Protein AF-A0A6M5Z3V4-F1 (afdb_monomer_lite)

pLDDT: mean 89.54, std 14.59, range [38.34, 98.62]

Radius of gyration: 17.7 Å; chains: 1; bounding box: 45×34×53 Å

Organism: NCBI:txid2774151

Structure (mmCIF, N/CA/C/O backbone):
data_AF-A0A6M5Z3V4-F1
#
_entry.id   AF-A0A6M5Z3V4-F1
#
loop_
_atom_site.group_PDB
_atom_site.id
_atom_site.type_symbol
_atom_site.label_atom_id
_atom_site.label_alt_id
_atom_site.label_comp_id
_atom_site.label_asym_id
_atom_site.label_entity_id
_atom_site.label_seq_id
_atom_site.pdbx_PDB_ins_code
_atom_site.Cartn_x
_atom_site.Cartn_y
_atom_site.Cartn_z
_atom_site.occupancy
_atom_site.B_iso_or_equiv
_atom_site.auth_seq_id
_atom_site.auth_comp_id
_atom_site.auth_asym_id
_atom_site.auth_atom_id
_atom_site.pdbx_PDB_model_num
ATOM 1 N N . MET A 1 1 ? 7.892 16.138 -12.654 1.00 49.56 1 MET A N 1
ATOM 2 C CA . MET A 1 1 ? 7.777 15.856 -11.211 1.00 49.56 1 MET A CA 1
ATOM 3 C C . MET A 1 1 ? 6.323 15.527 -10.968 1.00 49.56 1 MET A C 1
ATOM 5 O O . MET A 1 1 ? 5.505 16.336 -11.393 1.00 49.56 1 MET A O 1
ATOM 9 N N . PRO A 1 2 ? 6.003 14.339 -10.439 1.00 61.00 2 PRO A N 1
ATOM 10 C CA . PRO A 1 2 ? 4.629 14.022 -10.085 1.00 61.00 2 PRO A CA 1
ATOM 11 C C . PRO A 1 2 ? 4.149 14.964 -8.977 1.00 61.00 2 PRO A C 1
ATOM 13 O O . PRO A 1 2 ? 4.957 15.475 -8.195 1.00 61.00 2 PRO A O 1
ATOM 16 N N . ASN A 1 3 ? 2.840 15.181 -8.933 1.00 82.81 3 ASN A N 1
ATOM 17 C CA . ASN A 1 3 ? 2.199 15.691 -7.731 1.00 82.81 3 ASN A CA 1
ATOM 18 C C . ASN A 1 3 ? 2.102 14.529 -6.733 1.00 82.81 3 ASN A C 1
ATOM 20 O O . ASN A 1 3 ? 1.992 13.370 -7.149 1.00 82.81 3 ASN A O 1
ATOM 24 N N . TRP A 1 4 ? 2.164 14.823 -5.437 1.00 89.38 4 TRP A N 1
ATOM 25 C CA . TRP A 1 4 ? 2.208 13.798 -4.394 1.00 89.38 4 TRP A CA 1
ATOM 26 C C . TRP A 1 4 ? 0.905 13.776 -3.609 1.00 89.38 4 TRP A C 1
ATOM 28 O O . TRP A 1 4 ? 0.558 14.751 -2.940 1.00 89.38 4 TRP A O 1
ATOM 38 N N . CYS A 1 5 ? 0.214 12.641 -3.668 1.00 92.31 5 CYS A N 1
ATOM 39 C CA . CYS A 1 5 ? -0.942 12.365 -2.837 1.00 92.31 5 CYS A CA 1
ATOM 40 C C . CYS A 1 5 ? -0.456 11.867 -1.474 1.00 92.31 5 CYS A C 1
ATOM 42 O O . CYS A 1 5 ? 0.209 10.830 -1.366 1.00 92.31 5 CYS A O 1
ATOM 44 N N . ARG A 1 6 ? -0.773 12.622 -0.424 1.00 95.31 6 ARG A N 1
ATOM 45 C CA . ARG A 1 6 ? -0.489 12.241 0.960 1.00 95.31 6 ARG A CA 1
ATOM 46 C C . ARG A 1 6 ? -1.549 11.262 1.411 1.00 95.31 6 ARG A C 1
ATOM 48 O O . ARG A 1 6 ? -2.729 11.576 1.315 1.00 95.31 6 ARG A O 1
ATOM 55 N N . CYS A 1 7 ? -1.121 10.116 1.916 1.00 96.75 7 CYS A N 1
ATOM 56 C CA . 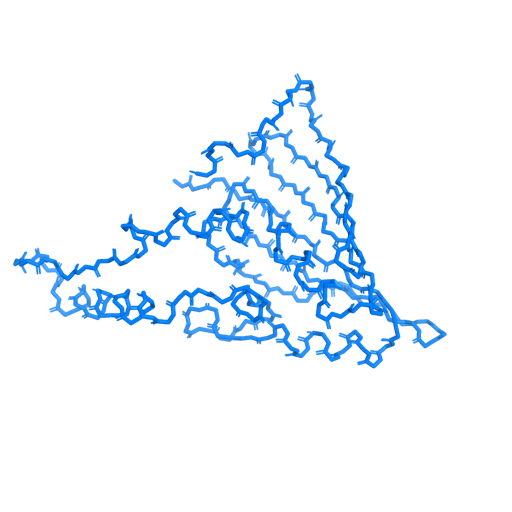CYS A 1 7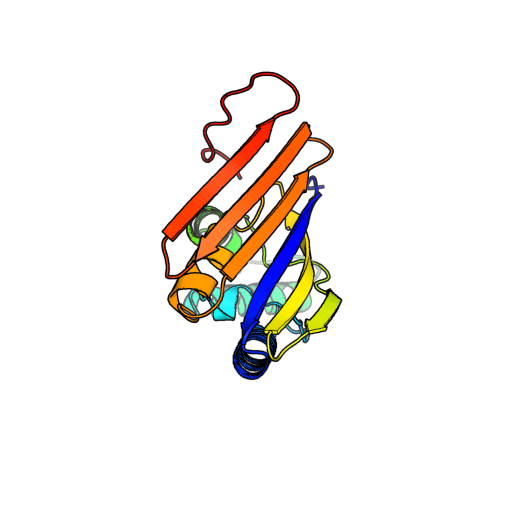 ? -2.000 9.039 2.338 1.00 96.75 7 CYS A CA 1
ATOM 57 C C . CYS A 1 7 ? -1.752 8.679 3.803 1.00 96.75 7 CYS A C 1
ATOM 59 O O . CYS A 1 7 ? -0.617 8.696 4.290 1.00 96.75 7 CYS A O 1
ATOM 61 N N . GLU A 1 8 ? -2.821 8.293 4.482 1.00 98.12 8 GLU A N 1
ATOM 62 C CA . GLU A 1 8 ? -2.795 7.679 5.799 1.00 98.12 8 GLU A CA 1
ATOM 63 C C . GLU A 1 8 ? -3.748 6.489 5.808 1.00 98.12 8 GLU A C 1
ATOM 65 O O . GLU A 1 8 ? -4.945 6.644 5.578 1.00 98.12 8 GLU A O 1
ATOM 70 N N . VAL A 1 9 ? -3.210 5.297 6.065 1.00 98.38 9 VAL A N 1
ATOM 71 C CA . VAL A 1 9 ? -4.017 4.099 6.306 1.00 98.38 9 VAL A CA 1
ATOM 72 C C . VAL A 1 9 ? -4.143 3.917 7.805 1.00 98.38 9 VAL A C 1
ATOM 74 O O . VAL A 1 9 ? -3.164 3.573 8.466 1.00 98.38 9 VAL A O 1
ATOM 77 N N . GLU A 1 10 ? -5.344 4.122 8.325 1.00 98.62 10 GLU A N 1
ATOM 78 C CA . GLU A 1 10 ? -5.731 3.727 9.669 1.00 98.62 10 GLU A CA 1
ATOM 79 C C . GLU A 1 10 ? -6.300 2.305 9.638 1.00 98.62 10 GLU A C 1
ATOM 81 O O . GLU A 1 10 ? -7.115 1.952 8.784 1.00 98.62 10 GLU A O 1
ATOM 86 N N . VAL A 1 11 ? -5.869 1.480 10.587 1.00 98.62 11 VAL A N 1
ATOM 87 C CA . VAL A 1 11 ? -6.371 0.125 10.803 1.00 98.62 11 VAL A CA 1
ATOM 88 C C . VAL A 1 11 ? -6.830 -0.020 12.248 1.00 98.62 11 VAL A C 1
ATOM 90 O O . VAL A 1 11 ? -6.115 0.352 13.181 1.00 98.62 11 VAL A O 1
ATOM 93 N N . SER A 1 12 ? -8.016 -0.592 12.449 1.00 98.50 12 SER A N 1
ATOM 94 C CA . SER A 1 12 ? -8.577 -0.812 13.781 1.00 98.50 12 SER A CA 1
ATOM 95 C C . SER A 1 12 ? -9.184 -2.203 13.953 1.00 98.50 12 SER A C 1
ATOM 97 O O . SER A 1 12 ? -9.692 -2.821 13.014 1.00 98.50 12 SER A O 1
ATOM 99 N N . GLY A 1 13 ? -9.104 -2.727 15.177 1.00 98.38 13 GLY A N 1
ATOM 100 C CA . GLY A 1 13 ? -9.658 -4.030 15.540 1.00 98.38 13 GLY A CA 1
ATOM 101 C C . GLY A 1 13 ? -8.975 -4.632 16.763 1.00 98.38 13 GLY A C 1
ATOM 102 O O . GLY A 1 13 ? -8.370 -3.925 17.569 1.00 98.38 13 GLY A O 1
ATOM 103 N N . ARG A 1 14 ? -9.054 -5.960 16.920 1.00 98.38 14 ARG A N 1
ATOM 104 C CA . ARG A 1 14 ? -8.370 -6.653 18.027 1.00 98.38 14 ARG A CA 1
ATOM 105 C C . ARG A 1 14 ? -6.867 -6.407 17.961 1.00 98.38 14 ARG A C 1
ATOM 107 O O . ARG A 1 14 ? -6.260 -6.581 16.903 1.00 98.38 14 ARG A O 1
ATOM 114 N N . ALA A 1 15 ? -6.265 -6.068 19.096 1.00 98.31 15 ALA A N 1
ATOM 115 C CA . ALA A 1 15 ? -4.881 -5.610 19.141 1.00 98.31 15 ALA A CA 1
ATOM 116 C C . ALA A 1 15 ? -3.875 -6.608 18.548 1.00 98.31 15 ALA A C 1
ATOM 118 O O . ALA A 1 15 ? -2.933 -6.217 17.861 1.00 98.31 15 ALA A O 1
ATOM 119 N N . GLU A 1 16 ? -4.077 -7.908 18.755 1.00 98.06 16 GLU A N 1
ATOM 120 C CA . GLU A 1 16 ? -3.211 -8.950 18.193 1.00 98.06 16 GLU A CA 1
ATOM 121 C C . GLU A 1 16 ? -3.270 -8.977 16.663 1.00 98.06 16 GLU A C 1
ATOM 123 O O . GLU A 1 16 ? -2.250 -9.169 16.007 1.00 98.06 16 GLU A O 1
ATOM 128 N N . ARG A 1 17 ? -4.453 -8.740 16.094 1.00 98.50 17 ARG A N 1
ATOM 129 C CA . ARG A 1 17 ? -4.689 -8.798 14.648 1.00 98.50 17 ARG A CA 1
ATOM 130 C C . ARG A 1 17 ? -4.165 -7.572 13.933 1.00 98.50 17 ARG A C 1
ATOM 132 O O . ARG A 1 17 ? -3.579 -7.708 12.867 1.00 98.50 17 ARG A O 1
ATOM 139 N N . VAL A 1 18 ? -4.302 -6.400 14.547 1.00 98.62 18 VAL A N 1
ATOM 140 C CA . VAL A 1 18 ? -3.689 -5.175 14.025 1.00 98.62 18 VAL A CA 1
ATOM 141 C C . VAL A 1 18 ? -2.167 -5.314 13.994 1.00 98.62 18 VAL A C 1
ATOM 143 O O . VAL A 1 18 ? -1.550 -5.014 12.978 1.00 98.62 18 VAL A O 1
ATOM 146 N N . ARG A 1 19 ? -1.546 -5.853 15.052 1.00 98.38 19 ARG A N 1
ATOM 147 C CA . ARG A 1 19 ? -0.093 -6.108 15.059 1.00 98.38 19 ARG A CA 1
ATOM 148 C C . ARG A 1 19 ? 0.329 -7.132 14.001 1.00 98.38 19 ARG A C 1
ATOM 150 O O . ARG A 1 19 ? 1.360 -6.943 13.367 1.00 98.38 19 ARG A O 1
ATOM 157 N N . GLU A 1 20 ? -0.464 -8.181 13.788 1.00 98.50 20 GLU A N 1
ATOM 158 C CA . GLU A 1 20 ? -0.222 -9.161 12.721 1.00 98.50 20 GLU A CA 1
ATOM 159 C C . GLU A 1 20 ? -0.302 -8.525 11.327 1.00 98.50 20 GLU A C 1
ATOM 161 O O . GLU A 1 20 ? 0.554 -8.792 10.487 1.00 98.50 20 GLU A O 1
ATOM 166 N N . PHE A 1 21 ? -1.279 -7.645 11.096 1.00 98.50 21 PHE A N 1
ATOM 167 C CA . PHE A 1 21 ? -1.377 -6.869 9.862 1.00 98.50 21 PHE A CA 1
ATOM 168 C C . PHE A 1 21 ? -0.150 -5.976 9.648 1.00 98.50 21 PHE A C 1
ATOM 170 O O . PHE A 1 21 ? 0.452 -6.026 8.577 1.00 98.50 21 PHE A O 1
ATOM 177 N N . LEU A 1 22 ? 0.254 -5.200 10.661 1.00 98.38 22 LEU A N 1
ATOM 178 C CA . LEU A 1 22 ? 1.419 -4.314 10.563 1.00 98.38 22 LEU A CA 1
ATOM 179 C C . LEU A 1 22 ? 2.705 -5.098 10.276 1.00 98.38 22 LEU A C 1
ATOM 181 O O . LEU A 1 22 ? 3.540 -4.646 9.500 1.00 98.38 22 LEU A O 1
ATOM 185 N N . GLU A 1 23 ? 2.862 -6.285 10.863 1.00 98.25 23 GLU A N 1
ATOM 186 C CA . GLU A 1 23 ? 3.997 -7.160 10.563 1.00 98.25 23 GLU A CA 1
ATOM 187 C C . GLU A 1 23 ? 3.921 -7.730 9.142 1.00 98.25 23 GLU A C 1
ATOM 189 O O . GLU A 1 23 ? 4.923 -7.760 8.432 1.00 98.25 23 GLU A O 1
ATOM 194 N N . PHE A 1 24 ? 2.734 -8.146 8.697 1.00 98.19 24 PHE A N 1
ATOM 195 C CA . PHE A 1 24 ? 2.521 -8.669 7.349 1.00 98.19 24 PHE A CA 1
ATOM 196 C C . PHE A 1 24 ? 2.800 -7.631 6.254 1.00 98.19 24 PHE A C 1
ATOM 198 O O . PHE A 1 24 ? 3.301 -7.997 5.185 1.00 98.19 24 PHE A O 1
ATOM 205 N N . ALA A 1 25 ? 2.458 -6.367 6.520 1.00 97.81 25 ALA A N 1
ATOM 206 C CA . ALA A 1 25 ? 2.587 -5.249 5.593 1.00 97.81 25 ALA A CA 1
ATOM 207 C C . ALA A 1 25 ? 4.041 -4.832 5.334 1.00 97.81 25 ALA A C 1
ATOM 209 O O . ALA A 1 25 ? 4.319 -4.208 4.307 1.00 97.81 25 ALA A O 1
ATOM 210 N N . LYS A 1 26 ? 4.968 -5.192 6.231 1.00 97.44 26 LYS A N 1
ATOM 211 C CA . LYS A 1 26 ? 6.399 -4.965 6.028 1.00 97.44 26 LYS A CA 1
ATOM 212 C C . LYS A 1 26 ? 6.898 -5.728 4.807 1.00 97.44 26 LYS A C 1
ATOM 214 O O . LYS A 1 26 ? 6.483 -6.858 4.534 1.00 97.44 26 LYS A O 1
ATOM 219 N N . GLY A 1 27 ? 7.840 -5.126 4.099 1.00 93.56 27 GLY A N 1
ATOM 220 C CA . GLY A 1 27 ? 8.426 -5.723 2.910 1.00 93.56 27 GLY A CA 1
ATOM 221 C C . GLY A 1 27 ? 9.739 -5.075 2.515 1.00 93.56 27 GLY A C 1
ATOM 222 O O . GLY A 1 27 ? 10.363 -4.356 3.296 1.00 93.56 27 GLY A O 1
ATOM 223 N N . ASP A 1 28 ? 10.129 -5.351 1.278 1.00 86.62 28 ASP A N 1
ATOM 224 C CA . ASP A 1 28 ? 11.327 -4.816 0.643 1.00 86.62 28 ASP A CA 1
ATOM 225 C C . ASP A 1 28 ? 10.880 -3.995 -0.574 1.00 86.62 28 ASP A C 1
ATOM 227 O O . ASP A 1 28 ? 10.805 -4.487 -1.704 1.00 86.62 28 ASP A O 1
ATOM 231 N N . GLY A 1 29 ? 10.441 -2.767 -0.289 1.00 67.31 29 GLY A N 1
ATOM 232 C CA . GLY A 1 29 ? 9.813 -1.848 -1.232 1.00 67.31 29 GLY A CA 1
ATOM 233 C C . GLY A 1 29 ? 10.878 -1.187 -2.087 1.00 67.31 29 GLY A C 1
ATOM 234 O O . GLY A 1 29 ? 11.217 -0.032 -1.855 1.00 67.31 29 GLY A O 1
ATOM 235 N N . ASP A 1 30 ? 11.409 -1.956 -3.036 1.00 69.00 30 ASP A N 1
ATOM 236 C CA . ASP A 1 30 ? 12.447 -1.560 -3.995 1.00 69.00 30 ASP A CA 1
ATOM 237 C C . ASP A 1 30 ? 13.881 -1.605 -3.428 1.00 69.00 30 ASP A C 1
ATOM 239 O O . ASP A 1 30 ? 14.698 -0.704 -3.632 1.00 69.00 30 ASP A O 1
ATOM 243 N N . GLY A 1 31 ? 14.210 -2.688 -2.712 1.00 73.81 31 GLY A N 1
ATOM 244 C CA . GLY A 1 31 ? 15.556 -2.946 -2.178 1.00 73.81 31 GLY A CA 1
ATOM 245 C C . GLY A 1 31 ? 15.854 -2.213 -0.866 1.00 73.81 31 GLY A C 1
ATOM 246 O O . GLY A 1 31 ? 17.015 -2.111 -0.453 1.00 73.81 31 GLY A O 1
ATOM 247 N N . ARG A 1 32 ? 14.819 -1.658 -0.227 1.00 81.19 32 ARG A N 1
ATOM 248 C CA . 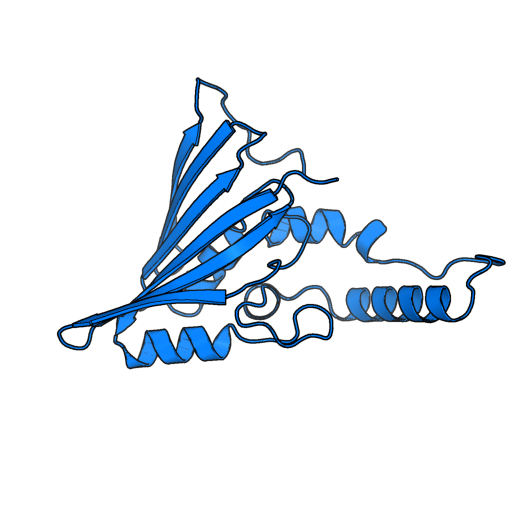ARG A 1 32 ? 14.866 -1.060 1.105 1.00 81.19 32 ARG A CA 1
ATOM 249 C C . ARG A 1 32 ? 13.727 -1.602 1.955 1.00 81.19 32 ARG A C 1
ATOM 251 O O . ARG A 1 32 ? 12.580 -1.678 1.513 1.00 81.19 32 ARG A O 1
ATOM 258 N N . GLU A 1 33 ? 14.042 -1.890 3.216 1.00 90.81 33 GLU A N 1
ATOM 259 C CA . GLU A 1 33 ? 13.023 -2.210 4.212 1.00 90.81 33 GLU A CA 1
ATOM 260 C C . GLU A 1 33 ? 11.975 -1.096 4.282 1.00 90.81 33 GLU A C 1
ATOM 262 O O . GLU A 1 33 ? 12.293 0.090 4.398 1.00 90.81 33 GLU A O 1
ATOM 267 N N . THR A 1 34 ? 10.712 -1.501 4.230 1.00 95.19 34 THR A N 1
ATOM 268 C CA . THR A 1 34 ? 9.556 -0.612 4.293 1.00 95.19 34 THR A CA 1
ATOM 269 C C . THR A 1 34 ? 8.530 -1.169 5.270 1.00 95.19 34 THR A C 1
ATOM 271 O O . THR A 1 34 ? 8.374 -2.384 5.415 1.00 95.19 34 THR A O 1
ATOM 274 N N . VAL A 1 35 ? 7.811 -0.273 5.944 1.00 97.25 35 VAL A N 1
ATOM 275 C CA . VAL A 1 35 ? 6.728 -0.641 6.868 1.00 97.25 35 VAL A CA 1
ATOM 276 C C . VAL A 1 35 ? 5.408 -0.929 6.151 1.00 97.25 35 VAL A C 1
ATOM 278 O O . VAL A 1 35 ? 4.491 -1.464 6.768 1.00 97.25 35 VAL A O 1
ATOM 281 N N . PHE A 1 36 ? 5.306 -0.577 4.866 1.00 97.62 36 PHE A N 1
ATOM 282 C CA . PHE A 1 36 ? 4.107 -0.786 4.063 1.00 97.62 36 PHE A CA 1
ATOM 283 C C . PHE A 1 36 ? 4.484 -1.011 2.597 1.00 97.62 36 PHE A C 1
ATOM 285 O O . PHE A 1 36 ? 4.818 -0.071 1.880 1.00 97.62 36 PHE A O 1
ATOM 292 N N . ASP A 1 37 ? 4.470 -2.271 2.166 1.00 97.44 37 ASP A N 1
ATOM 293 C CA . ASP A 1 37 ? 4.798 -2.689 0.801 1.00 97.44 37 ASP A CA 1
ATOM 294 C C . ASP A 1 37 ? 3.544 -3.192 0.079 1.00 97.44 37 ASP A C 1
ATOM 296 O O . ASP A 1 37 ? 2.955 -4.212 0.449 1.00 97.44 37 ASP A O 1
ATOM 300 N N . PHE A 1 38 ? 3.156 -2.513 -1.004 1.00 97.19 38 PHE A N 1
ATOM 301 C CA . PHE A 1 38 ? 1.977 -2.876 -1.796 1.00 97.19 38 PHE A CA 1
ATOM 302 C C . PHE A 1 38 ? 2.065 -4.300 -2.355 1.00 97.19 38 PHE A C 1
ATOM 304 O O . PHE A 1 38 ? 1.042 -4.981 -2.478 1.00 97.19 38 PHE A O 1
ATOM 311 N N . ASN A 1 39 ? 3.278 -4.808 -2.606 1.00 96.75 39 ASN A N 1
ATOM 312 C CA . ASN A 1 39 ? 3.485 -6.165 -3.111 1.00 96.75 39 ASN A CA 1
ATOM 313 C C . ASN A 1 39 ? 3.067 -7.259 -2.122 1.00 96.75 39 ASN A C 1
ATOM 315 O O . ASN A 1 39 ? 2.862 -8.400 -2.538 1.00 96.75 39 ASN A O 1
ATOM 319 N N . ARG A 1 40 ? 2.926 -6.940 -0.830 1.00 97.12 40 ARG A N 1
ATOM 320 C CA . ARG A 1 40 ? 2.414 -7.877 0.183 1.00 97.12 40 ARG A CA 1
ATOM 321 C C . ARG A 1 40 ? 0.933 -8.180 -0.025 1.00 97.12 40 ARG A C 1
ATOM 323 O O . ARG A 1 40 ? 0.482 -9.271 0.311 1.00 97.12 40 ARG A O 1
ATOM 330 N N . PHE A 1 41 ? 0.198 -7.241 -0.614 1.00 97.50 41 PHE A N 1
ATOM 331 C CA . PHE A 1 41 ? -1.241 -7.339 -0.844 1.00 97.50 41 PHE A CA 1
ATOM 332 C C . PHE A 1 41 ? -1.552 -7.689 -2.300 1.00 97.50 41 PHE A C 1
ATOM 334 O O . PHE A 1 41 ? -2.305 -8.626 -2.572 1.00 97.50 41 PHE A O 1
ATOM 341 N N . VAL A 1 42 ? -0.943 -6.959 -3.236 1.00 97.69 42 VAL A N 1
ATOM 342 C CA . VAL A 1 42 ? -1.143 -7.100 -4.681 1.00 97.69 42 VAL A CA 1
ATOM 343 C C . VAL A 1 42 ? 0.237 -7.187 -5.351 1.00 97.69 42 VAL A C 1
ATOM 345 O O . VAL A 1 42 ? 0.827 -6.158 -5.672 1.00 97.69 42 VAL A O 1
ATOM 348 N N . PRO A 1 43 ? 0.804 -8.395 -5.530 1.00 96.44 43 PRO A N 1
ATOM 349 C CA . PRO A 1 43 ? 2.185 -8.555 -5.987 1.00 96.44 43 PRO A CA 1
ATOM 350 C C . PRO A 1 43 ? 2.405 -8.102 -7.434 1.00 96.44 43 PRO A C 1
ATOM 352 O O . PRO A 1 43 ? 1.713 -8.573 -8.341 1.00 96.44 43 PRO A O 1
ATOM 355 N N . TYR A 1 44 ? 3.425 -7.269 -7.666 1.00 95.81 44 TYR A N 1
ATOM 356 C CA . TYR A 1 44 ? 3.924 -6.981 -9.012 1.00 95.81 44 TYR A CA 1
ATOM 357 C C . TYR A 1 44 ? 4.468 -8.265 -9.668 1.00 95.81 44 TYR A C 1
ATOM 359 O O . TYR A 1 44 ? 5.146 -9.048 -8.989 1.00 95.81 44 TYR A O 1
ATOM 367 N N . PRO A 1 45 ? 4.207 -8.520 -10.967 1.00 96.62 45 PRO A N 1
ATOM 368 C CA . PRO A 1 45 ? 4.605 -9.767 -11.614 1.00 96.62 45 PRO A CA 1
ATOM 369 C C . PRO A 1 45 ? 6.113 -10.067 -11.476 1.00 96.62 45 PRO A C 1
ATOM 371 O O . PRO A 1 45 ? 6.940 -9.285 -11.955 1.00 96.62 45 PRO A O 1
ATOM 374 N N . PRO A 1 46 ? 6.509 -11.220 -10.895 1.00 94.12 46 PRO A N 1
ATOM 375 C CA . PRO A 1 46 ? 7.919 -11.520 -10.629 1.00 94.12 46 PRO A CA 1
ATOM 376 C C . PRO A 1 46 ? 8.792 -11.570 -11.885 1.00 94.12 46 PRO A C 1
ATOM 378 O O . PRO A 1 46 ? 9.956 -11.185 -11.850 1.00 94.12 46 PRO A O 1
ATOM 381 N N . GLU A 1 47 ? 8.240 -12.029 -13.010 1.00 95.94 47 GLU A N 1
ATOM 382 C CA . GLU A 1 47 ? 8.978 -12.063 -14.277 1.00 95.94 47 GLU A CA 1
ATOM 383 C C . GLU A 1 47 ? 9.236 -10.662 -14.840 1.00 95.94 47 GLU A C 1
ATOM 385 O O . GLU A 1 47 ? 10.239 -10.458 -15.516 1.00 95.94 47 GLU A O 1
ATOM 390 N N . TRP A 1 48 ? 8.373 -9.685 -14.544 1.00 96.31 48 TRP A N 1
ATOM 391 C CA . TRP A 1 48 ? 8.602 -8.290 -14.928 1.00 96.31 48 TRP A CA 1
ATOM 392 C C . TRP A 1 48 ? 9.635 -7.644 -14.015 1.00 96.31 48 TRP A C 1
ATOM 394 O O . TRP A 1 48 ? 10.553 -7.005 -14.514 1.00 96.31 48 TRP A O 1
ATOM 404 N N . ARG A 1 49 ? 9.581 -7.934 -12.709 1.00 93.50 49 ARG A N 1
ATOM 405 C CA . ARG A 1 49 ? 10.595 -7.473 -11.751 1.00 93.50 49 ARG A CA 1
ATOM 406 C C . ARG A 1 49 ? 12.013 -7.875 -12.161 1.00 93.50 49 ARG A C 1
ATOM 408 O O . ARG A 1 49 ? 12.901 -7.036 -12.157 1.00 93.50 49 ARG A O 1
ATOM 415 N N . LYS A 1 50 ? 12.220 -9.124 -12.592 1.00 94.12 50 LYS A N 1
ATOM 416 C CA . LYS A 1 50 ? 13.535 -9.584 -13.082 1.00 94.12 50 LYS A CA 1
ATOM 417 C C . LYS A 1 50 ? 14.020 -8.807 -14.310 1.00 94.12 50 LYS A C 1
ATOM 419 O O . LYS A 1 50 ? 15.220 -8.601 -14.468 1.00 94.12 50 LYS A O 1
ATOM 424 N N . LEU A 1 51 ? 13.108 -8.421 -15.207 1.00 96.25 51 LEU A N 1
ATOM 425 C CA . LEU A 1 51 ? 13.447 -7.604 -16.376 1.00 96.25 51 LEU A CA 1
ATOM 426 C C . LEU A 1 51 ? 13.837 -6.186 -15.951 1.00 96.25 51 LEU A C 1
ATOM 428 O O . LEU A 1 51 ? 14.825 -5.660 -16.455 1.00 96.25 51 LEU A O 1
ATOM 432 N N . ASP A 1 52 ? 13.112 -5.612 -14.990 1.00 94.94 52 ASP A N 1
ATOM 433 C CA . ASP A 1 52 ? 13.400 -4.292 -14.427 1.00 94.94 52 ASP A CA 1
ATOM 434 C C . ASP A 1 52 ? 14.761 -4.279 -13.706 1.00 94.94 52 ASP A C 1
ATOM 436 O O . ASP A 1 52 ? 15.604 -3.432 -13.992 1.00 94.94 52 ASP A O 1
ATOM 440 N N . GLU A 1 53 ? 15.046 -5.282 -12.870 1.00 93.25 53 GLU A N 1
ATOM 441 C CA . GLU A 1 53 ? 16.355 -5.474 -12.224 1.00 93.25 53 GLU A CA 1
ATOM 442 C C . GLU A 1 53 ? 17.494 -5.593 -13.250 1.00 93.25 53 GLU A C 1
ATOM 444 O O . GLU A 1 53 ? 18.536 -4.949 -13.110 1.00 93.25 53 GLU A O 1
ATOM 449 N N . ALA A 1 54 ? 17.299 -6.380 -14.314 1.00 94.62 54 ALA A N 1
ATOM 450 C CA . ALA A 1 54 ? 18.287 -6.521 -15.381 1.00 94.62 54 ALA A CA 1
ATOM 451 C C . ALA A 1 54 ? 18.507 -5.209 -16.152 1.00 94.62 54 ALA A C 1
ATOM 453 O O . ALA A 1 54 ? 19.634 -4.917 -16.561 1.00 94.62 54 ALA A O 1
ATOM 454 N N . PHE A 1 55 ? 17.451 -4.416 -16.347 1.00 95.44 55 PHE A N 1
ATOM 455 C CA . PHE A 1 55 ? 17.536 -3.101 -16.972 1.00 95.44 55 PHE A CA 1
ATOM 456 C C . PHE A 1 55 ? 18.337 -2.115 -16.109 1.00 95.44 55 PHE A C 1
ATOM 458 O O . PHE A 1 55 ? 19.268 -1.491 -16.621 1.00 95.44 55 PHE A O 1
ATOM 465 N N . TYR A 1 56 ? 18.062 -2.023 -14.804 1.00 92.75 56 TYR A N 1
ATOM 466 C CA . TYR A 1 56 ? 18.818 -1.145 -13.902 1.00 92.75 56 TYR A CA 1
ATOM 467 C C . TYR A 1 56 ? 20.282 -1.578 -13.746 1.00 92.75 56 TYR A C 1
ATOM 469 O O . TYR A 1 56 ? 21.177 -0.739 -13.845 1.00 92.75 56 TYR A O 1
ATOM 477 N N . ALA A 1 57 ? 20.555 -2.881 -13.627 1.00 93.56 57 ALA A N 1
ATOM 478 C CA . ALA A 1 57 ? 21.926 -3.397 -13.603 1.00 93.56 57 ALA A CA 1
ATOM 479 C C . ALA A 1 57 ? 22.697 -3.071 -14.898 1.00 93.56 57 ALA A C 1
ATOM 481 O O . ALA A 1 57 ? 23.900 -2.787 -14.876 1.00 93.56 57 ALA A O 1
ATOM 482 N N . TRP A 1 58 ? 22.006 -3.082 -16.044 1.00 94.50 58 TRP A N 1
ATOM 483 C CA . TRP A 1 58 ? 22.582 -2.644 -17.312 1.00 94.50 58 TRP A CA 1
ATOM 484 C C . TRP A 1 58 ? 22.862 -1.137 -17.322 1.00 94.50 58 TRP A C 1
ATOM 486 O O . TRP A 1 58 ? 23.943 -0.756 -17.764 1.00 94.50 58 TRP A O 1
ATOM 496 N N . LEU A 1 59 ? 21.957 -0.292 -16.810 1.00 93.62 59 LEU A N 1
ATOM 497 C CA . LEU A 1 59 ? 22.173 1.160 -16.717 1.00 93.62 59 LEU A CA 1
ATOM 498 C C . LEU A 1 59 ? 23.398 1.505 -15.864 1.00 93.62 59 LEU A C 1
ATOM 500 O O . LEU A 1 59 ? 24.212 2.334 -16.268 1.00 93.62 59 LEU A O 1
ATOM 504 N N . GLU A 1 60 ? 23.566 0.839 -14.722 1.00 92.25 60 GLU A N 1
ATOM 505 C CA . GLU A 1 60 ? 24.741 1.012 -13.858 1.00 92.25 60 GLU A CA 1
ATOM 506 C C . GLU A 1 60 ? 26.046 0.612 -14.562 1.00 92.25 60 GLU A C 1
ATOM 508 O O . GLU A 1 60 ? 27.083 1.251 -14.379 1.00 92.25 60 GLU A O 1
ATOM 513 N N . SER A 1 61 ? 25.991 -0.428 -15.398 1.00 93.19 61 SER A N 1
ATOM 514 C CA . SER A 1 61 ? 27.154 -0.946 -16.128 1.00 93.19 61 SER A CA 1
ATOM 515 C C . SER A 1 61 ? 27.467 -0.180 -17.421 1.00 93.19 61 SER A C 1
ATOM 517 O O . SER A 1 61 ? 28.574 -0.311 -17.942 1.00 93.19 61 SER A O 1
ATOM 519 N N . ASN A 1 62 ? 26.520 0.602 -17.950 1.00 93.25 62 ASN A N 1
ATOM 520 C CA . ASN A 1 62 ? 26.628 1.304 -19.236 1.00 93.25 62 ASN A CA 1
ATOM 521 C C . ASN A 1 62 ? 26.241 2.789 -19.079 1.00 93.25 62 ASN A C 1
ATOM 523 O O . ASN A 1 62 ? 25.214 3.228 -19.604 1.00 93.25 62 ASN A O 1
ATOM 527 N N . PRO A 1 63 ? 27.049 3.593 -18.362 1.00 90.69 63 PRO A N 1
ATOM 528 C CA . PRO A 1 63 ? 26.710 4.982 -18.038 1.00 90.69 63 PRO A CA 1
ATOM 529 C C . PRO A 1 63 ? 26.685 5.916 -19.258 1.00 90.69 63 PRO A C 1
ATOM 531 O O . PRO A 1 63 ? 26.116 7.003 -19.192 1.00 90.69 63 PRO A O 1
ATOM 534 N N . ASP A 1 64 ? 27.307 5.516 -20.368 1.00 92.75 64 ASP A N 1
ATOM 535 C CA . ASP A 1 64 ? 27.275 6.229 -21.648 1.00 92.75 64 ASP A CA 1
ATOM 536 C C . ASP A 1 64 ? 26.042 5.877 -22.499 1.00 92.75 64 ASP A C 1
ATOM 538 O O . ASP A 1 64 ? 25.854 6.458 -23.570 1.00 92.75 64 ASP A O 1
ATOM 542 N N . LEU A 1 65 ? 25.201 4.949 -22.019 1.00 87.94 65 LEU A N 1
ATOM 543 C CA . LEU A 1 65 ? 23.975 4.479 -22.663 1.00 87.94 65 LEU A CA 1
ATOM 544 C C . LEU A 1 65 ? 24.208 3.949 -24.088 1.00 87.94 65 LEU A C 1
ATOM 546 O O . LEU A 1 65 ? 23.328 4.044 -24.949 1.00 87.94 65 LEU A O 1
ATOM 550 N N . SER A 1 66 ? 25.400 3.406 -24.360 1.00 84.62 66 SER A N 1
ATOM 551 C CA . SER A 1 66 ? 25.736 2.870 -25.675 1.00 84.62 66 SER A CA 1
ATOM 552 C C . SER A 1 66 ? 25.226 1.433 -25.855 1.00 84.62 66 SER A C 1
ATOM 554 O O . SER A 1 66 ? 25.307 0.590 -24.965 1.00 84.62 66 SER A O 1
ATOM 556 N N . GLY A 1 67 ? 24.687 1.132 -27.042 1.00 82.94 67 GLY A N 1
ATOM 557 C CA . GLY A 1 67 ? 24.173 -0.197 -27.388 1.00 82.94 67 GLY A CA 1
ATOM 558 C C . GLY A 1 67 ? 22.651 -0.335 -27.296 1.00 82.94 67 GLY A C 1
ATOM 559 O O . GLY A 1 67 ? 21.909 0.643 -27.275 1.00 82.94 67 GLY A O 1
ATOM 560 N N . GLY A 1 68 ? 22.176 -1.582 -27.350 1.00 86.00 68 GLY A N 1
ATOM 561 C CA . GLY A 1 68 ? 20.752 -1.900 -27.250 1.00 86.00 68 GLY A CA 1
ATOM 562 C C . GLY A 1 68 ? 20.314 -2.024 -25.795 1.00 86.00 68 GLY A C 1
ATOM 563 O O . GLY A 1 68 ? 20.933 -2.762 -25.031 1.00 86.00 68 GLY A O 1
ATOM 564 N N . PHE A 1 69 ? 19.226 -1.346 -25.440 1.00 90.25 69 PHE A N 1
ATOM 565 C CA . PHE A 1 69 ? 18.644 -1.406 -24.103 1.00 90.25 69 PHE A CA 1
ATOM 566 C C . PHE A 1 69 ? 17.957 -2.760 -23.870 1.00 90.25 69 PHE A C 1
ATOM 568 O O . PHE A 1 69 ? 17.168 -3.196 -24.721 1.00 90.25 69 PHE A O 1
ATOM 575 N N . PRO A 1 70 ? 18.196 -3.421 -22.723 1.00 93.50 70 PRO A N 1
ATOM 576 C CA . PRO A 1 70 ? 17.311 -4.472 -22.245 1.00 93.50 70 PRO A CA 1
ATOM 577 C C . PRO A 1 70 ? 15.871 -3.963 -22.135 1.00 93.50 70 PRO A C 1
ATOM 579 O O . PRO A 1 70 ? 15.609 -2.762 -22.078 1.00 93.50 70 PRO A O 1
ATOM 582 N N . VAL A 1 71 ? 14.914 -4.886 -22.094 1.00 95.19 71 VAL A N 1
ATOM 583 C CA . VAL A 1 71 ? 13.513 -4.514 -21.885 1.00 95.19 71 VAL A CA 1
ATOM 584 C C . VAL A 1 71 ? 13.340 -4.004 -20.456 1.00 95.19 71 VAL A C 1
ATOM 586 O O . VAL A 1 71 ? 13.521 -4.775 -19.521 1.00 95.19 71 VAL A O 1
ATOM 589 N N . HIS A 1 72 ? 12.921 -2.749 -20.307 1.00 95.62 72 HIS A N 1
ATOM 590 C CA . HIS A 1 72 ? 12.353 -2.235 -19.065 1.00 95.62 72 HIS A CA 1
ATOM 591 C C . HIS A 1 72 ? 10.863 -2.604 -19.035 1.00 95.62 72 HIS A C 1
ATOM 593 O O . HIS A 1 72 ? 10.068 -2.098 -19.835 1.00 95.62 72 HIS A O 1
ATOM 599 N N . ALA A 1 73 ? 10.490 -3.576 -18.202 1.00 96.38 73 ALA A N 1
ATOM 600 C CA . ALA A 1 73 ? 9.124 -4.083 -18.150 1.00 96.38 73 ALA A CA 1
ATOM 601 C C . ALA A 1 73 ? 8.167 -3.066 -17.526 1.00 96.38 73 ALA A C 1
ATOM 603 O O . ALA A 1 73 ? 7.021 -2.985 -17.974 1.00 96.38 73 ALA A O 1
ATOM 604 N N . TYR A 1 74 ? 8.641 -2.256 -16.578 1.00 94.75 74 TYR A N 1
ATOM 605 C CA . TYR A 1 74 ? 7.873 -1.173 -15.981 1.00 94.75 74 TYR A CA 1
ATOM 606 C C . TYR A 1 74 ? 7.372 -0.183 -17.038 1.00 94.75 74 TYR A C 1
ATOM 608 O O . TYR A 1 74 ? 6.162 -0.018 -17.182 1.00 94.75 74 TYR A O 1
ATOM 616 N N . ASP A 1 75 ? 8.260 0.378 -17.864 1.00 94.50 75 ASP A N 1
ATOM 617 C CA . ASP A 1 75 ? 7.855 1.327 -18.916 1.00 94.50 75 ASP A CA 1
ATOM 618 C C . ASP A 1 75 ? 6.902 0.702 -19.939 1.00 94.50 75 ASP A C 1
ATOM 620 O O . ASP A 1 75 ? 6.020 1.367 -20.482 1.00 94.50 75 ASP A O 1
ATOM 624 N N . LYS A 1 76 ? 7.086 -0.586 -20.240 1.00 95.50 76 LYS A N 1
ATOM 625 C CA . LYS A 1 76 ? 6.329 -1.250 -21.303 1.00 95.50 76 LYS A CA 1
ATOM 626 C C . LYS A 1 76 ? 4.959 -1.753 -20.850 1.00 95.50 76 LYS A C 1
ATOM 628 O O . LYS A 1 76 ? 4.024 -1.780 -21.652 1.00 95.50 76 LYS A O 1
ATOM 633 N N . TRP A 1 77 ? 4.849 -2.193 -19.601 1.00 96.19 77 TRP A N 1
ATOM 634 C CA . TRP A 1 77 ? 3.655 -2.850 -19.064 1.00 96.19 77 TRP A CA 1
ATOM 635 C C . TRP A 1 77 ? 3.386 -2.506 -17.603 1.00 96.19 77 TRP A C 1
ATOM 637 O O . TRP A 1 77 ? 2.222 -2.374 -17.219 1.00 96.19 77 TRP A O 1
ATOM 647 N N . GLY A 1 78 ? 4.438 -2.392 -16.794 1.00 95.69 78 GLY A N 1
ATOM 648 C CA . GLY A 1 78 ? 4.311 -2.257 -15.351 1.00 95.69 78 GLY A CA 1
ATOM 649 C C . GLY A 1 78 ? 3.622 -0.974 -14.912 1.00 95.69 78 GLY A C 1
ATOM 650 O O . GLY A 1 78 ? 2.764 -1.063 -14.048 1.00 95.69 78 GLY A O 1
ATOM 651 N N . TYR A 1 79 ? 3.869 0.168 -15.559 1.00 94.12 79 TYR A N 1
ATOM 652 C CA . TYR A 1 79 ? 3.203 1.438 -15.241 1.00 94.12 79 TYR A CA 1
ATOM 653 C C . TYR A 1 79 ? 1.674 1.297 -15.244 1.00 94.12 79 TYR A C 1
ATOM 655 O O . TYR A 1 79 ? 1.006 1.518 -14.235 1.00 94.12 79 TYR A O 1
ATOM 663 N N . LEU A 1 80 ? 1.115 0.839 -16.371 1.00 94.88 80 LEU A N 1
ATOM 664 C CA . LEU A 1 80 ? -0.331 0.651 -16.522 1.00 94.88 80 LEU A CA 1
ATOM 665 C C . LEU A 1 80 ? -0.859 -0.460 -15.615 1.00 94.88 80 LEU A C 1
ATOM 667 O O . LEU A 1 80 ? -2.017 -0.427 -15.198 1.00 94.88 80 LEU A O 1
ATOM 671 N N . TRP A 1 81 ? -0.037 -1.469 -15.328 1.00 96.12 81 TRP A N 1
ATOM 672 C CA . TRP A 1 81 ? -0.403 -2.509 -14.381 1.00 96.12 81 TRP A CA 1
ATOM 673 C C . TRP A 1 81 ? -0.519 -1.947 -12.965 1.00 96.12 81 TRP A C 1
ATOM 675 O O . TRP A 1 81 ? -1.539 -2.198 -12.329 1.00 96.12 81 TRP A O 1
ATOM 685 N N . CYS A 1 82 ? 0.447 -1.154 -12.500 1.00 95.62 82 CYS A N 1
ATOM 686 C CA . CYS A 1 82 ? 0.408 -0.513 -11.188 1.00 95.62 82 CYS A CA 1
ATOM 687 C C . CYS A 1 82 ? -0.829 0.376 -11.082 1.00 95.62 82 CYS A C 1
ATOM 689 O O . CYS A 1 82 ? -1.651 0.154 -10.201 1.00 95.62 82 CYS A O 1
ATOM 691 N N . CYS A 1 83 ? -1.062 1.256 -12.060 1.00 93.50 83 CYS A N 1
ATOM 692 C CA . CYS A 1 83 ? -2.264 2.089 -12.110 1.00 93.50 83 CYS A CA 1
ATOM 693 C C . CYS A 1 83 ? -3.559 1.284 -11.918 1.00 93.50 83 CYS A C 1
ATOM 695 O O . CYS A 1 83 ? -4.403 1.621 -11.093 1.00 93.50 83 CYS A O 1
ATOM 697 N N . ARG A 1 84 ? -3.699 0.160 -12.629 1.00 94.50 84 ARG A N 1
ATOM 698 C CA . ARG A 1 84 ? -4.909 -0.677 -12.575 1.00 94.50 84 ARG A CA 1
ATOM 699 C C . ARG A 1 84 ? -5.052 -1.506 -11.301 1.00 94.50 84 ARG A C 1
ATOM 701 O O . ARG A 1 84 ? -6.175 -1.814 -10.920 1.00 94.50 84 ARG A O 1
ATOM 708 N N . ASN A 1 85 ? -3.945 -1.941 -10.706 1.00 95.69 85 ASN A N 1
ATOM 709 C CA . ASN A 1 85 ? -3.953 -2.926 -9.618 1.00 95.69 85 ASN A CA 1
ATOM 710 C C . ASN A 1 85 ? -3.668 -2.306 -8.249 1.00 95.69 85 ASN A C 1
ATOM 712 O O . ASN A 1 85 ? -4.069 -2.868 -7.234 1.00 95.69 85 ASN A O 1
ATOM 716 N N . TRP A 1 86 ? -2.984 -1.167 -8.219 1.00 96.00 86 TRP A N 1
ATOM 717 C CA . TRP A 1 86 ? -2.659 -0.407 -7.017 1.00 96.00 86 TRP A CA 1
ATOM 718 C C . TRP A 1 86 ? -3.385 0.929 -6.942 1.00 96.00 86 TRP A C 1
ATOM 720 O O . TRP A 1 86 ? -3.401 1.497 -5.864 1.00 96.00 86 TRP A O 1
ATOM 730 N N . GLY A 1 87 ? -3.979 1.434 -8.029 1.00 93.75 87 GLY A N 1
ATOM 731 C CA . GLY A 1 87 ? -4.615 2.762 -8.064 1.00 93.75 87 GLY A CA 1
ATOM 732 C C . GLY A 1 87 ? -3.629 3.924 -8.251 1.00 93.75 87 GLY A C 1
ATOM 733 O O . GLY A 1 87 ? -4.041 5.054 -8.470 1.00 93.75 87 GLY A O 1
ATOM 734 N N . THR A 1 88 ? -2.327 3.641 -8.225 1.00 93.25 88 THR A N 1
ATOM 735 C CA . THR A 1 88 ? -1.224 4.583 -8.456 1.00 93.25 88 THR A CA 1
ATOM 736 C C . THR A 1 88 ? -0.107 3.868 -9.226 1.00 93.25 88 THR A C 1
ATOM 738 O O . THR A 1 88 ? -0.130 2.644 -9.369 1.00 93.25 88 THR A O 1
ATOM 741 N N . ASN A 1 89 ? 0.879 4.597 -9.745 1.00 92.06 89 ASN A N 1
ATOM 742 C CA . ASN A 1 89 ? 1.928 4.018 -10.587 1.00 92.06 89 ASN A CA 1
ATOM 743 C C . ASN A 1 89 ? 3.092 3.380 -9.802 1.00 92.06 89 ASN A C 1
ATOM 745 O O . ASN A 1 89 ? 3.827 2.570 -10.360 1.00 92.06 89 ASN A O 1
ATOM 749 N N . SER A 1 90 ? 3.261 3.714 -8.524 1.00 91.50 90 SER A N 1
ATOM 750 C CA . SER A 1 90 ? 4.415 3.308 -7.720 1.00 91.50 90 SER A CA 1
ATOM 751 C C . SER A 1 90 ? 3.996 2.707 -6.385 1.00 91.50 90 SER A C 1
ATOM 753 O O . SER A 1 90 ? 2.849 2.818 -5.961 1.00 91.50 90 SER A O 1
ATOM 755 N N . ASN A 1 91 ? 4.948 2.082 -5.696 1.00 94.94 91 ASN A N 1
ATOM 756 C CA . ASN A 1 91 ? 4.760 1.658 -4.312 1.00 94.94 91 ASN A CA 1
ATOM 757 C C . ASN A 1 91 ? 4.635 2.877 -3.368 1.00 94.94 91 ASN A C 1
ATOM 759 O O . ASN A 1 91 ? 4.797 4.029 -3.793 1.00 94.94 91 ASN A O 1
ATOM 763 N N . ALA A 1 92 ? 4.377 2.625 -2.082 1.00 95.56 92 ALA A N 1
ATOM 764 C CA . ALA A 1 92 ? 4.390 3.657 -1.048 1.00 95.56 92 ALA A CA 1
ATOM 765 C C . ALA A 1 92 ? 5.767 4.332 -0.945 1.00 95.56 92 ALA A C 1
ATOM 767 O O . ALA A 1 92 ? 6.791 3.671 -0.768 1.00 95.56 92 ALA A O 1
ATOM 768 N N . THR A 1 93 ? 5.777 5.663 -0.991 1.00 94.44 93 THR A N 1
ATOM 769 C CA . THR A 1 93 ? 6.974 6.485 -0.789 1.00 94.44 93 THR A CA 1
ATOM 770 C C . THR A 1 93 ? 7.068 6.927 0.668 1.00 94.44 93 THR A C 1
ATOM 772 O O . THR A 1 93 ? 6.096 7.419 1.242 1.00 94.44 93 THR A O 1
ATOM 775 N N . GLU A 1 94 ? 8.244 6.723 1.267 1.00 93.75 94 GLU A N 1
ATOM 776 C CA . GLU A 1 94 ? 8.569 7.064 2.664 1.00 93.75 94 GLU A CA 1
ATOM 777 C C . GLU A 1 94 ? 7.505 6.651 3.709 1.00 93.75 94 GLU A C 1
ATOM 779 O O . GLU A 1 94 ? 7.098 7.468 4.551 1.00 93.75 94 GLU A O 1
ATOM 784 N N . PRO A 1 95 ? 7.041 5.386 3.693 1.00 96.69 95 PRO A N 1
ATOM 785 C CA . PRO A 1 95 ? 6.052 4.935 4.652 1.00 96.69 95 PRO A CA 1
ATOM 786 C C . PRO A 1 95 ? 6.617 4.917 6.074 1.00 96.69 95 PRO A C 1
ATOM 788 O O . PRO A 1 95 ? 7.735 4.460 6.324 1.00 96.69 95 PRO A O 1
ATOM 791 N N . ARG A 1 96 ? 5.816 5.398 7.025 1.00 97.25 96 ARG A N 1
ATOM 792 C CA . ARG A 1 96 ? 6.162 5.501 8.448 1.00 97.25 96 ARG A CA 1
ATOM 793 C C . ARG A 1 96 ? 4.943 5.238 9.321 1.00 97.25 96 ARG A C 1
ATOM 795 O O . ARG A 1 96 ? 3.832 5.612 8.959 1.00 97.25 96 ARG A O 1
ATOM 802 N N . TYR A 1 97 ? 5.157 4.638 10.488 1.00 98.06 97 TYR A N 1
ATOM 803 C CA . TYR A 1 97 ? 4.096 4.525 11.488 1.00 98.06 97 TYR A CA 1
ATOM 804 C C . TYR A 1 97 ? 3.655 5.916 11.957 1.00 98.06 97 TYR A C 1
ATOM 806 O O . TYR A 1 97 ? 4.494 6.797 12.169 1.00 98.06 97 TYR A O 1
ATOM 814 N N . GLY A 1 98 ? 2.346 6.088 12.084 1.00 96.69 98 GLY A N 1
ATOM 815 C CA . GLY A 1 98 ? 1.697 7.245 12.679 1.00 96.69 98 GLY A CA 1
ATOM 816 C C . GLY A 1 98 ? 1.274 6.969 14.116 1.00 96.69 98 GLY A C 1
ATOM 817 O O . GLY A 1 98 ? 1.990 6.313 14.881 1.00 96.69 98 GLY A O 1
ATOM 818 N N . ASP A 1 99 ? 0.102 7.482 14.474 1.00 95.94 99 ASP A N 1
ATOM 819 C CA . ASP A 1 99 ? -0.453 7.345 15.813 1.00 95.94 99 ASP A CA 1
ATOM 820 C C . ASP A 1 99 ? -0.935 5.914 16.085 1.00 95.94 99 ASP A C 1
ATOM 822 O O . ASP A 1 99 ? -1.370 5.182 15.194 1.00 95.94 99 ASP A O 1
ATOM 826 N N . ALA A 1 100 ? -0.860 5.504 17.353 1.00 97.50 100 ALA A N 1
ATOM 827 C CA . ALA A 1 100 ? -1.378 4.224 17.817 1.00 97.50 100 ALA A CA 1
ATOM 828 C C . ALA A 1 100 ? -2.040 4.380 19.188 1.00 97.50 100 ALA A C 1
ATOM 830 O O . ALA A 1 100 ? -1.422 4.857 20.141 1.00 97.50 100 ALA A O 1
ATOM 831 N N . THR A 1 101 ? -3.295 3.948 19.297 1.00 97.88 101 THR A N 1
ATOM 832 C CA . THR A 1 101 ? -4.079 3.995 20.536 1.00 97.88 101 THR A CA 1
ATOM 833 C C . THR A 1 101 ? -4.678 2.629 20.829 1.00 97.88 101 THR A C 1
ATOM 835 O O . THR A 1 101 ? -5.365 2.050 19.991 1.00 97.88 101 THR A O 1
ATOM 838 N N . GLU A 1 102 ? -4.452 2.122 22.040 1.00 97.38 102 GLU A N 1
ATOM 839 C CA . GLU A 1 102 ? -4.999 0.845 22.500 1.00 97.38 102 GLU A CA 1
ATOM 840 C C . GLU A 1 102 ? -5.920 1.058 23.703 1.00 97.38 102 GLU A C 1
ATOM 842 O O . GLU A 1 102 ? -5.511 1.599 24.733 1.00 97.38 102 GLU A O 1
ATOM 847 N N .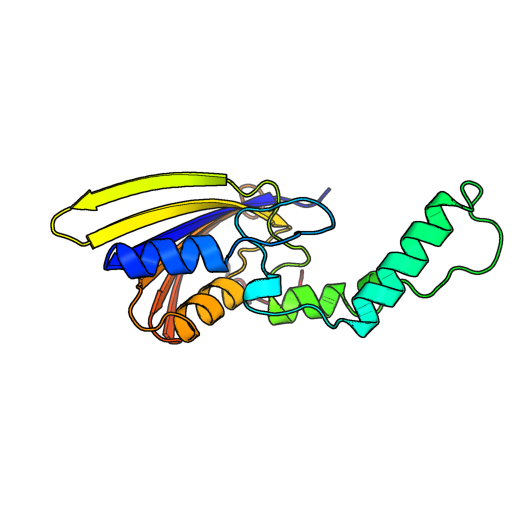 ALA A 1 103 ? -7.172 0.621 23.583 1.00 95.44 103 ALA A N 1
ATOM 848 C CA . ALA A 1 103 ? -8.166 0.711 24.643 1.00 95.44 103 ALA A CA 1
ATOM 849 C C . ALA A 1 103 ? -9.064 -0.529 24.640 1.00 95.44 103 ALA A C 1
ATOM 851 O O . ALA A 1 103 ? -9.569 -0.951 23.603 1.00 95.44 103 ALA A O 1
ATOM 852 N N . ALA A 1 104 ? -9.273 -1.122 25.820 1.00 94.75 104 ALA A N 1
ATOM 853 C CA . ALA A 1 104 ? -10.159 -2.275 26.011 1.00 94.75 104 ALA A CA 1
ATOM 854 C C . ALA A 1 104 ? -9.916 -3.446 25.022 1.00 94.75 104 ALA A C 1
ATOM 856 O O . ALA A 1 104 ? -10.862 -4.076 24.556 1.00 94.75 104 ALA A O 1
ATOM 857 N N . GLY A 1 105 ? -8.650 -3.737 24.690 1.00 94.44 105 GLY A N 1
ATOM 858 C CA . GLY A 1 105 ? -8.264 -4.822 23.769 1.00 94.44 105 GLY A CA 1
ATOM 859 C C . GLY A 1 105 ? -8.441 -4.504 22.278 1.00 94.44 105 GLY A C 1
ATOM 860 O O . GLY A 1 105 ? -8.183 -5.360 21.430 1.00 94.44 105 GLY A O 1
ATOM 861 N N . THR A 1 106 ? -8.859 -3.280 21.954 1.00 97.44 106 THR A N 1
ATOM 862 C CA . THR A 1 106 ? -8.914 -2.754 20.588 1.00 97.44 106 THR A CA 1
ATOM 863 C C . THR A 1 106 ? -7.714 -1.844 20.363 1.00 97.44 106 THR A C 1
ATOM 865 O O . THR A 1 106 ? -7.448 -0.971 21.188 1.00 97.44 106 THR A O 1
ATOM 868 N N . LEU A 1 107 ? -6.993 -2.057 19.266 1.00 98.50 107 LEU A N 1
ATOM 869 C CA . LEU A 1 107 ? -5.911 -1.195 18.798 1.00 98.50 107 LEU A CA 1
ATOM 870 C C . LEU A 1 107 ? -6.388 -0.476 17.540 1.00 98.50 107 LEU A C 1
ATOM 872 O O . LEU A 1 107 ? -6.931 -1.119 16.644 1.00 98.50 107 LEU A O 1
ATOM 876 N N . THR A 1 108 ? -6.136 0.823 17.479 1.00 98.44 108 THR A N 1
ATOM 877 C CA . THR A 1 108 ? -6.165 1.620 16.253 1.00 98.44 108 THR A CA 1
ATOM 878 C C . THR A 1 108 ? -4.747 2.107 15.997 1.00 98.44 108 THR A C 1
ATOM 880 O O . THR A 1 108 ? -4.125 2.645 16.913 1.00 98.44 108 THR A O 1
ATOM 883 N N . ALA A 1 109 ? -4.217 1.885 14.799 1.00 98.50 109 ALA A N 1
ATOM 884 C CA . ALA A 1 109 ? -2.882 2.324 14.406 1.00 98.50 109 ALA A CA 1
ATOM 885 C C . ALA A 1 109 ? -2.902 2.880 12.982 1.00 98.50 109 ALA A C 1
ATOM 887 O O . ALA A 1 109 ? -3.661 2.374 12.155 1.00 98.50 109 ALA A O 1
ATOM 888 N N . SER A 1 110 ? -2.053 3.864 12.685 1.00 98.44 110 SER A N 1
ATOM 889 C CA . SER A 1 110 ? -1.949 4.429 11.340 1.00 98.44 110 SER A CA 1
ATOM 890 C C . SER A 1 110 ? -0.561 4.298 10.711 1.00 98.44 110 SER A C 1
ATOM 892 O O . SER A 1 110 ? 0.459 4.120 11.386 1.00 98.44 110 SER A O 1
ATOM 894 N N . VAL A 1 111 ? -0.525 4.338 9.379 1.00 98.50 111 VAL A N 1
ATOM 895 C CA . VAL A 1 111 ? 0.694 4.407 8.568 1.00 98.50 111 VAL A CA 1
ATOM 896 C C . VAL A 1 111 ? 0.545 5.548 7.571 1.00 98.50 111 VAL A C 1
ATOM 898 O O . VAL A 1 111 ? -0.389 5.550 6.772 1.00 98.50 111 VAL A O 1
ATOM 901 N N . HIS A 1 112 ? 1.490 6.485 7.584 1.00 98.19 112 HIS A N 1
ATOM 902 C CA . HIS A 1 112 ? 1.547 7.589 6.628 1.00 98.19 112 HIS A CA 1
AT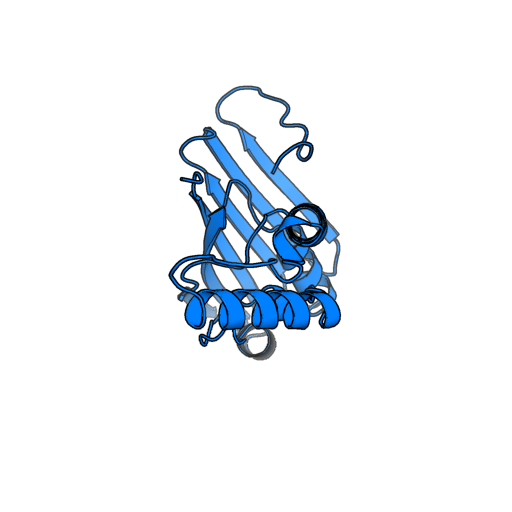OM 903 C C . HIS A 1 112 ? 2.532 7.286 5.510 1.00 98.19 112 HIS A C 1
ATOM 905 O O . HIS A 1 112 ? 3.618 6.775 5.779 1.00 98.19 112 HIS A O 1
ATOM 911 N N . PHE A 1 113 ? 2.195 7.672 4.285 1.00 97.06 113 PHE A N 1
ATOM 912 C CA . PHE A 1 113 ? 3.066 7.560 3.115 1.00 97.06 113 PHE A CA 1
ATOM 913 C C . PHE A 1 113 ? 2.611 8.516 2.009 1.00 97.06 113 PHE A C 1
ATOM 915 O O . PHE A 1 113 ? 1.582 9.183 2.125 1.00 97.06 113 PHE A O 1
ATOM 922 N N . GLU A 1 114 ? 3.382 8.584 0.930 1.00 95.44 114 GLU A N 1
ATOM 923 C CA . GLU A 1 114 ? 3.019 9.331 -0.272 1.00 95.44 114 GLU A CA 1
ATOM 924 C C . GLU A 1 114 ? 2.929 8.406 -1.488 1.00 95.44 114 GLU A C 1
ATOM 926 O O . GLU A 1 114 ? 3.581 7.361 -1.557 1.00 95.44 114 GLU A O 1
ATOM 931 N N . THR A 1 115 ? 2.099 8.794 -2.450 1.00 93.56 115 THR A N 1
ATOM 932 C CA . THR A 1 115 ? 1.938 8.122 -3.746 1.00 93.56 115 THR A CA 1
ATOM 933 C C . THR A 1 115 ? 1.868 9.161 -4.855 1.00 93.56 115 THR A C 1
ATOM 935 O O . THR A 1 115 ? 1.556 10.330 -4.609 1.00 93.56 115 THR A O 1
ATOM 938 N N . ALA A 1 116 ? 2.189 8.767 -6.086 1.00 89.19 116 ALA A N 1
ATOM 939 C CA . ALA A 1 116 ? 2.064 9.678 -7.213 1.00 89.19 116 ALA A CA 1
ATOM 940 C C . ALA A 1 116 ? 0.586 9.833 -7.599 1.00 89.19 116 ALA A C 1
ATOM 942 O O . ALA A 1 116 ? -0.085 8.836 -7.875 1.00 89.19 116 ALA A O 1
ATOM 943 N N . TRP A 1 117 ? 0.130 11.087 -7.660 1.00 84.56 117 TRP A N 1
ATOM 944 C CA . TRP A 1 117 ? -1.170 11.559 -8.165 1.00 84.56 117 TRP A CA 1
ATOM 945 C C . TRP A 1 117 ? -2.450 11.059 -7.485 1.00 84.56 117 TRP A C 1
ATOM 947 O O . TRP A 1 117 ? -3.367 11.857 -7.360 1.00 84.56 117 TRP A O 1
ATOM 957 N N . CYS A 1 118 ? -2.538 9.802 -7.053 1.00 88.44 118 CYS A N 1
ATOM 958 C CA . CYS A 1 118 ? -3.770 9.172 -6.571 1.00 88.44 118 CYS A CA 1
ATOM 959 C C . CYS A 1 118 ? -3.505 8.222 -5.403 1.00 88.44 118 CYS A C 1
ATOM 961 O O . CYS A 1 118 ? -2.423 7.651 -5.284 1.00 88.44 118 CYS A O 1
ATOM 963 N N . GLU A 1 119 ? -4.525 8.024 -4.577 1.00 91.94 119 GLU A N 1
ATOM 964 C CA . GLU A 1 119 ? -4.522 7.130 -3.429 1.00 91.94 119 GLU A CA 1
ATOM 965 C C . GLU A 1 119 ? -4.565 5.639 -3.824 1.00 91.94 119 GLU A C 1
ATOM 967 O O . GLU A 1 119 ? -5.230 5.259 -4.793 1.00 91.94 119 GLU A O 1
ATOM 972 N N . PRO A 1 120 ? -3.926 4.735 -3.056 1.00 95.50 120 PRO A N 1
ATOM 973 C CA . PRO A 1 120 ? -3.857 3.324 -3.416 1.00 95.50 120 PRO A CA 1
ATOM 974 C C . PRO A 1 120 ? -5.039 2.500 -2.872 1.00 95.50 120 PRO A C 1
ATOM 976 O O . PRO A 1 120 ? -4.849 1.478 -2.201 1.00 95.50 120 PRO A O 1
ATOM 979 N N . TRP A 1 121 ? -6.283 2.924 -3.127 1.00 94.56 121 TRP A N 1
ATOM 980 C CA . TRP A 1 121 ? -7.475 2.254 -2.576 1.00 94.56 121 TRP A CA 1
ATOM 981 C C . TRP A 1 121 ? -7.564 0.740 -2.882 1.00 94.56 121 TRP A C 1
ATOM 983 O O . TRP A 1 121 ? -7.980 0.001 -1.983 1.00 94.56 121 TRP A O 1
ATOM 993 N N . PRO A 1 122 ? -7.134 0.207 -4.055 1.00 96.62 122 PRO A N 1
ATOM 994 C CA . PRO A 1 122 ? -7.175 -1.234 -4.313 1.00 96.62 122 PRO A CA 1
ATOM 995 C C . PRO A 1 122 ? -6.275 -2.037 -3.369 1.00 96.62 122 PRO A C 1
ATOM 997 O O . PRO A 1 122 ? -6.624 -3.153 -2.982 1.00 96.62 122 PRO A O 1
ATOM 1000 N N . VAL A 1 123 ? -5.134 -1.469 -2.960 1.00 98.06 123 VAL A N 1
ATOM 1001 C CA . VAL A 1 123 ? -4.208 -2.105 -2.010 1.00 98.06 123 VAL A CA 1
ATOM 1002 C C . VAL A 1 123 ? -4.868 -2.223 -0.639 1.00 98.06 123 VAL A C 1
ATOM 1004 O O . VAL A 1 123 ? -4.829 -3.288 -0.022 1.00 98.06 123 VAL A O 1
ATOM 1007 N N . VAL A 1 124 ? -5.531 -1.156 -0.185 1.00 97.81 124 VAL A N 1
ATOM 1008 C CA . VAL A 1 124 ? -6.229 -1.126 1.111 1.00 97.81 124 VAL A CA 1
ATOM 1009 C C . VAL A 1 124 ? -7.469 -2.022 1.092 1.00 97.81 124 VAL A C 1
ATOM 1011 O O . VAL A 1 124 ? -7.707 -2.773 2.039 1.00 97.81 124 VAL A O 1
ATOM 1014 N N . LEU A 1 125 ? -8.209 -2.055 -0.021 1.00 97.62 125 LEU A N 1
ATOM 1015 C CA . LEU A 1 125 ? -9.295 -3.015 -0.206 1.00 97.62 125 LEU A CA 1
ATOM 1016 C C . LEU A 1 125 ? -8.775 -4.452 -0.102 1.00 97.62 125 LEU A C 1
ATOM 1018 O O . LEU A 1 125 ? -9.354 -5.262 0.624 1.00 97.62 125 LEU A O 1
ATOM 1022 N N . LYS A 1 126 ? -7.650 -4.756 -0.758 1.00 98.38 126 LYS A N 1
ATOM 1023 C CA . LYS A 1 126 ? -7.037 -6.083 -0.690 1.00 98.38 126 LYS A CA 1
ATOM 1024 C C . LYS A 1 126 ? -6.559 -6.434 0.718 1.00 98.38 126 LYS A C 1
ATOM 1026 O O . LYS A 1 126 ? -6.714 -7.581 1.140 1.00 98.38 126 LYS A O 1
ATOM 1031 N N . ALA A 1 127 ? -6.039 -5.466 1.472 1.00 98.31 127 ALA A N 1
ATOM 1032 C CA . ALA A 1 127 ? -5.738 -5.647 2.890 1.00 98.31 127 ALA A CA 1
ATOM 1033 C C . ALA A 1 127 ? -6.991 -6.047 3.686 1.00 98.31 127 ALA A C 1
ATOM 1035 O O . ALA A 1 127 ? -6.937 -7.003 4.461 1.00 98.31 127 ALA A O 1
ATOM 1036 N N . SER A 1 128 ? -8.134 -5.404 3.427 1.00 98.19 128 SER A N 1
ATOM 1037 C CA . SER A 1 128 ? -9.404 -5.740 4.084 1.00 98.19 128 SER A CA 1
ATOM 1038 C C . SER A 1 128 ? -9.939 -7.136 3.740 1.00 98.19 128 SER A C 1
ATOM 1040 O O . SER A 1 128 ? -10.608 -7.753 4.566 1.00 98.19 128 SER A O 1
ATOM 1042 N N . GLU A 1 129 ? -9.631 -7.670 2.554 1.00 97.94 129 GLU A N 1
ATOM 1043 C CA . GLU A 1 129 ? -9.959 -9.058 2.193 1.00 97.94 129 GLU A CA 1
ATOM 1044 C C . GLU A 1 129 ? -9.104 -10.069 2.968 1.00 97.94 129 GLU A C 1
ATOM 1046 O O . GLU A 1 129 ? -9.600 -11.114 3.388 1.00 97.94 129 GLU A O 1
ATOM 1051 N N . LEU A 1 130 ? -7.810 -9.774 3.135 1.00 98.25 130 LEU A N 1
ATOM 1052 C CA . LEU A 1 130 ? -6.854 -10.649 3.824 1.00 98.25 130 LEU A CA 1
ATOM 1053 C C . LEU A 1 130 ? -7.027 -10.613 5.350 1.00 98.25 130 LEU A C 1
ATOM 1055 O O . LEU A 1 130 ? -6.766 -11.609 6.027 1.00 98.25 130 LEU A O 1
ATOM 1059 N N . PHE A 1 131 ? -7.501 -9.487 5.884 1.00 98.38 131 PHE A N 1
ATOM 1060 C CA . PHE A 1 131 ? -7.769 -9.268 7.303 1.00 98.38 131 PHE A CA 1
ATOM 1061 C C . PHE A 1 131 ? -9.243 -8.883 7.515 1.00 98.38 131 PHE A C 1
ATOM 1063 O O . PHE A 1 131 ? -9.538 -7.750 7.895 1.00 98.38 131 PHE A O 1
ATOM 1070 N N . PRO A 1 132 ? -10.190 -9.816 7.291 1.00 98.00 132 PRO A N 1
ATOM 1071 C CA . PRO A 1 132 ? -11.621 -9.506 7.276 1.00 98.00 132 PRO A CA 1
ATOM 1072 C C . PRO A 1 132 ? -12.196 -9.136 8.650 1.00 98.00 132 PRO A C 1
ATOM 1074 O O . PRO A 1 132 ? -13.330 -8.673 8.730 1.00 98.00 132 PRO A O 1
ATOM 1077 N N . ASP A 1 133 ? -11.446 -9.360 9.732 1.00 97.19 133 ASP A N 1
ATOM 1078 C CA . ASP A 1 133 ? -11.806 -8.977 11.098 1.00 97.19 133 ASP A CA 1
ATOM 1079 C C . ASP A 1 133 ? -11.261 -7.601 11.526 1.00 97.19 133 ASP A C 1
ATOM 1081 O O . ASP A 1 133 ? -11.448 -7.209 12.680 1.00 97.19 133 ASP A O 1
ATOM 1085 N N . LEU A 1 134 ? -10.602 -6.879 10.614 1.00 98.50 134 LEU A N 1
ATOM 1086 C CA . LEU A 1 134 ? -10.124 -5.509 10.803 1.00 98.50 134 LEU A CA 1
ATOM 1087 C C . LEU A 1 134 ? -10.944 -4.521 9.962 1.00 98.50 134 LEU A C 1
ATOM 1089 O O . LEU A 1 134 ? -11.490 -4.869 8.912 1.00 98.50 134 LEU A O 1
ATOM 1093 N N . ALA A 1 135 ? -11.005 -3.276 10.426 1.00 98.38 135 ALA A N 1
ATOM 1094 C CA . ALA A 1 135 ? -11.557 -2.148 9.684 1.00 98.38 135 ALA A CA 1
ATOM 1095 C C . ALA A 1 135 ? -10.426 -1.220 9.232 1.00 98.38 135 ALA A C 1
ATOM 1097 O O . ALA A 1 135 ? -9.461 -1.019 9.973 1.00 98.38 135 ALA A O 1
ATOM 1098 N N . PHE A 1 136 ? -10.562 -0.661 8.030 1.00 98.38 136 PHE A N 1
ATOM 1099 C CA . PHE A 1 136 ? -9.557 0.195 7.412 1.00 98.38 136 PHE A CA 1
ATOM 1100 C C . PHE 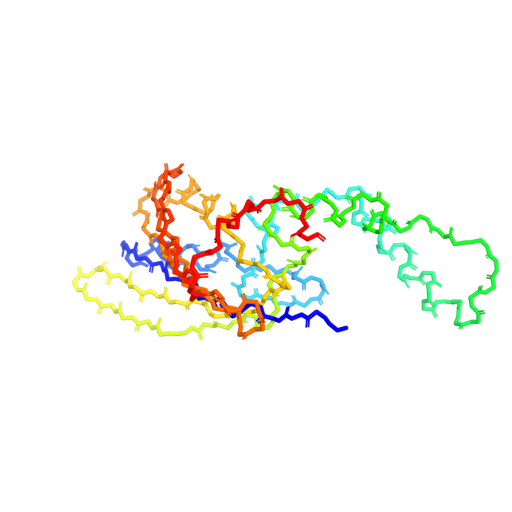A 1 136 ? -10.171 1.511 6.947 1.00 98.38 136 PHE A C 1
ATOM 1102 O O . PHE A 1 136 ? -11.239 1.517 6.326 1.00 98.38 136 PHE A O 1
ATOM 1109 N N . GLU A 1 137 ? -9.449 2.601 7.174 1.00 98.06 137 GLU A N 1
ATOM 1110 C CA . GLU A 1 137 ? -9.720 3.904 6.576 1.00 98.06 137 GLU A CA 1
ATOM 1111 C C . GLU A 1 137 ? -8.461 4.401 5.865 1.00 98.06 137 GLU A C 1
ATOM 1113 O O . GLU A 1 137 ? -7.383 4.434 6.448 1.00 98.06 137 GLU A O 1
ATOM 1118 N N . LEU A 1 138 ? -8.591 4.781 4.599 1.00 97.25 138 LEU A N 1
ATOM 1119 C CA . LEU A 1 138 ? -7.551 5.442 3.824 1.00 97.25 138 LEU A CA 1
ATOM 1120 C C . LEU A 1 138 ? -7.942 6.907 3.675 1.00 97.25 138 LEU A C 1
ATOM 1122 O O . LEU A 1 138 ? -8.824 7.239 2.885 1.00 97.25 138 LEU A O 1
ATOM 1126 N N . HIS A 1 139 ? -7.283 7.769 4.435 1.00 96.06 139 HIS A N 1
ATOM 1127 C CA . HIS A 1 139 ? -7.385 9.216 4.296 1.00 96.06 139 HIS A CA 1
ATOM 1128 C C . HIS A 1 139 ? -6.369 9.677 3.261 1.00 96.06 139 HIS A C 1
ATOM 1130 O O . HIS A 1 139 ? -5.213 9.250 3.295 1.00 96.06 139 HIS A O 1
ATOM 1136 N N . TYR A 1 140 ? -6.788 10.535 2.337 1.00 94.12 140 TYR A N 1
ATOM 1137 C CA . TYR A 1 140 ? -5.915 11.005 1.270 1.00 94.12 140 TYR A CA 1
ATOM 1138 C C . TYR A 1 140 ? -6.136 12.477 0.935 1.00 94.12 140 TYR A C 1
ATOM 1140 O O . TYR A 1 140 ? -7.231 13.020 1.090 1.00 94.12 140 TYR A O 1
ATOM 1148 N N . PHE A 1 141 ? -5.064 13.127 0.487 1.00 92.19 141 PHE A N 1
ATOM 1149 C CA . PHE A 1 141 ? -5.064 14.523 0.065 1.00 92.19 141 PHE A CA 1
ATOM 1150 C C . PHE A 1 141 ? -3.994 14.766 -1.001 1.00 92.19 141 PHE A C 1
ATOM 1152 O O . PHE A 1 141 ? -2.800 14.597 -0.735 1.00 92.19 141 PHE A O 1
ATOM 1159 N N . GLU A 1 142 ? -4.410 15.212 -2.185 1.00 89.19 142 GLU A N 1
ATOM 1160 C CA . GLU A 1 142 ? -3.512 15.676 -3.245 1.00 89.19 142 GLU A CA 1
ATOM 1161 C C . GLU A 1 142 ? -3.661 17.200 -3.407 1.00 89.19 142 GLU A C 1
ATOM 1163 O O . GLU A 1 142 ? -4.674 17.675 -3.927 1.00 89.19 142 GLU A O 1
ATOM 1168 N N . PRO A 1 143 ? -2.680 17.997 -2.943 1.00 81.38 143 PRO A N 1
ATOM 1169 C CA . PRO A 1 143 ? -2.800 19.452 -2.890 1.00 81.38 143 PRO A CA 1
ATOM 1170 C C . PRO A 1 143 ? -2.852 20.153 -4.253 1.00 81.38 143 PRO A C 1
ATOM 1172 O O . PRO A 1 143 ? -3.281 21.303 -4.304 1.00 81.38 143 PRO A O 1
ATOM 1175 N N . LEU A 1 144 ? -2.363 19.539 -5.335 1.00 78.19 144 LEU A N 1
ATOM 1176 C CA . LEU A 1 144 ? -2.284 20.194 -6.648 1.00 78.19 144 LEU A CA 1
ATOM 1177 C C . LEU A 1 144 ? -3.478 19.878 -7.559 1.00 78.19 144 LEU A C 1
ATOM 1179 O O . LEU A 1 144 ? -3.859 20.726 -8.363 1.00 78.19 144 LEU A O 1
ATOM 1183 N N . GLY A 1 145 ? -4.065 18.694 -7.426 1.00 67.19 145 GLY A N 1
ATOM 1184 C CA . GLY A 1 145 ? -5.315 18.270 -8.052 1.00 67.19 145 GLY A CA 1
ATOM 1185 C C . GLY A 1 145 ? -6.561 18.683 -7.268 1.00 67.19 145 GLY A C 1
ATOM 1186 O O . GLY A 1 145 ? -7.664 18.438 -7.742 1.00 67.19 145 GLY A O 1
ATOM 1187 N N . ASP A 1 146 ? -6.372 19.308 -6.101 1.00 78.00 146 ASP A N 1
ATOM 1188 C CA . ASP A 1 146 ? -7.411 19.861 -5.224 1.00 78.00 146 ASP A CA 1
ATOM 1189 C C . ASP A 1 146 ? -8.497 18.845 -4.833 1.00 78.00 146 ASP A C 1
ATOM 1191 O O . ASP A 1 146 ? -9.703 19.105 -4.876 1.00 78.00 146 ASP A O 1
ATOM 1195 N N . PHE A 1 147 ? -8.054 17.647 -4.448 1.00 83.00 147 PHE A N 1
ATOM 1196 C CA . PHE A 1 147 ? -8.948 16.607 -3.957 1.00 83.00 147 PHE A CA 1
ATOM 1197 C C . PHE A 1 147 ? -8.452 16.001 -2.645 1.00 83.00 147 PHE A C 1
ATOM 1199 O O . PHE A 1 147 ? -7.252 15.850 -2.393 1.00 83.00 147 PHE A O 1
ATOM 1206 N N . ALA A 1 148 ? -9.411 15.633 -1.804 1.00 89.75 148 ALA A N 1
ATOM 1207 C CA . ALA A 1 148 ? -9.196 14.900 -0.569 1.00 89.75 148 ALA A CA 1
ATOM 1208 C C . ALA A 1 148 ? -10.302 13.861 -0.393 1.00 89.75 148 ALA A C 1
ATOM 1210 O O . ALA A 1 148 ? -11.314 13.891 -1.093 1.00 89.75 148 ALA A O 1
ATOM 1211 N N . GLY A 1 149 ? -10.156 12.959 0.563 1.00 91.62 149 GLY A N 1
ATOM 1212 C CA . GLY A 1 149 ? -11.255 12.079 0.922 1.00 91.62 149 GLY A CA 1
ATOM 1213 C C . GLY A 1 149 ? -10.865 10.998 1.903 1.00 91.62 149 GLY A C 1
ATOM 1214 O O . GLY A 1 149 ? -9.755 10.974 2.443 1.00 91.62 149 GLY A O 1
ATOM 1215 N N . CYS A 1 150 ? -11.827 10.114 2.132 1.00 93.38 150 CYS A N 1
ATOM 1216 C CA . CYS A 1 150 ? -11.669 8.952 2.984 1.00 93.38 150 CYS A CA 1
ATOM 1217 C C . CYS A 1 150 ? -12.305 7.736 2.306 1.00 93.38 150 CYS A C 1
ATOM 1219 O O . CYS A 1 150 ? -13.514 7.699 2.065 1.00 93.38 150 CYS A O 1
ATOM 1221 N N . TYR A 1 151 ? -11.490 6.723 2.024 1.00 94.38 151 TYR A N 1
ATOM 1222 C CA . TYR A 1 151 ? -11.957 5.417 1.578 1.00 94.38 151 TYR A CA 1
ATOM 1223 C C . TYR A 1 151 ? -12.040 4.471 2.774 1.00 94.38 151 TYR A C 1
ATOM 1225 O O . TYR A 1 151 ? -11.028 4.165 3.404 1.00 94.38 151 TYR A O 1
ATOM 1233 N N . ARG A 1 152 ? -13.241 3.981 3.092 1.00 96.50 152 ARG A N 1
ATOM 1234 C CA . ARG A 1 152 ? -13.468 3.056 4.213 1.00 96.50 152 ARG A CA 1
ATOM 1235 C C . ARG A 1 152 ? -13.764 1.667 3.692 1.00 96.50 152 ARG A C 1
ATOM 1237 O O . ARG A 1 152 ? -14.604 1.513 2.806 1.00 96.50 152 ARG A O 1
ATOM 1244 N N . CYS A 1 153 ? -13.127 0.646 4.254 1.00 95.31 153 CYS A N 1
ATOM 1245 C CA . CYS A 1 153 ? -13.408 -0.733 3.868 1.00 95.31 153 CYS A CA 1
ATOM 1246 C C . CYS A 1 153 ? -13.237 -1.741 5.009 1.00 95.31 153 CYS A C 1
ATOM 1248 O O . CYS A 1 153 ? -12.492 -1.538 5.968 1.00 95.31 153 CYS A O 1
ATOM 1250 N N . SER A 1 154 ? -13.966 -2.849 4.894 1.00 96.19 154 SER A N 1
ATOM 1251 C CA . SER A 1 154 ? -13.847 -4.017 5.768 1.00 96.19 154 SER A CA 1
ATOM 1252 C C . SER A 1 154 ? -14.285 -5.269 5.008 1.00 96.19 154 SER A C 1
ATOM 1254 O O . SER A 1 154 ? -15.212 -5.211 4.198 1.00 96.19 154 SER A O 1
ATOM 1256 N N . ALA A 1 155 ? -13.609 -6.397 5.245 1.00 95.00 155 ALA A N 1
ATOM 1257 C CA . ALA A 1 155 ? -13.941 -7.696 4.651 1.00 95.00 155 ALA A CA 1
ATOM 1258 C C . ALA A 1 155 ? -14.139 -7.683 3.116 1.00 95.00 155 ALA A C 1
ATOM 1260 O O . ALA A 1 155 ? -15.022 -8.366 2.594 1.00 95.00 155 ALA A O 1
ATOM 1261 N N . GLY A 1 156 ? -13.335 -6.904 2.383 1.00 92.25 156 GLY A N 1
ATOM 1262 C CA . GLY A 1 156 ? -13.408 -6.819 0.920 1.00 92.25 156 GLY A CA 1
ATOM 1263 C C . GLY A 1 156 ? -14.562 -5.977 0.376 1.00 92.25 156 GLY A C 1
ATOM 1264 O O . GLY A 1 156 ? -14.835 -6.014 -0.822 1.00 92.25 156 GLY A O 1
ATOM 1265 N N . VAL A 1 157 ? -15.247 -5.213 1.227 1.00 91.25 157 VAL A N 1
ATOM 1266 C CA . VAL A 1 157 ? -16.291 -4.268 0.823 1.00 91.25 157 VAL A CA 1
ATOM 1267 C C . VAL A 1 157 ? -15.861 -2.871 1.239 1.00 91.25 157 VAL A C 1
ATOM 1269 O O . VAL A 1 157 ? -15.511 -2.650 2.399 1.00 91.25 157 VAL A O 1
ATOM 1272 N N . GLY A 1 158 ? -15.885 -1.931 0.296 1.00 88.31 158 GLY A N 1
ATOM 1273 C CA . GLY A 1 158 ? -15.479 -0.555 0.540 1.00 88.31 158 GLY A CA 1
ATOM 1274 C C . GLY A 1 158 ? -16.450 0.471 -0.016 1.00 88.31 158 GLY A C 1
ATOM 1275 O O . GLY A 1 158 ? -17.212 0.206 -0.946 1.00 88.31 158 GLY A O 1
ATOM 1276 N N . THR A 1 159 ? -16.407 1.648 0.588 1.00 86.88 159 THR A N 1
ATOM 1277 C CA . THR A 1 159 ? -17.152 2.838 0.190 1.00 86.88 159 THR A CA 1
ATOM 1278 C C . THR A 1 159 ? -16.212 4.024 0.219 1.00 86.88 159 THR A C 1
ATOM 1280 O O . THR A 1 159 ? -15.436 4.178 1.164 1.00 86.88 159 THR A O 1
ATOM 1283 N N . ASP A 1 160 ? -16.314 4.867 -0.795 1.00 83.31 160 ASP A N 1
ATOM 1284 C CA . ASP A 1 160 ? -15.482 6.049 -0.918 1.00 83.31 160 ASP A CA 1
ATOM 1285 C C . ASP A 1 160 ? -16.279 7.327 -0.677 1.00 83.31 160 ASP A C 1
ATOM 1287 O O . ASP A 1 160 ? -17.336 7.529 -1.282 1.00 83.31 160 ASP A O 1
ATOM 1291 N N . GLU A 1 161 ? -15.753 8.189 0.187 1.00 82.06 161 GLU A N 1
ATOM 1292 C CA . GLU A 1 161 ? -16.232 9.549 0.389 1.00 82.06 161 GLU A CA 1
ATOM 1293 C C . GLU A 1 161 ? -15.189 10.543 -0.134 1.00 82.06 161 GLU A C 1
ATOM 1295 O O . GLU A 1 161 ? -14.383 11.097 0.617 1.00 82.06 161 GLU A O 1
ATOM 1300 N N . CYS A 1 162 ? -15.227 10.774 -1.447 1.00 76.94 162 CYS A N 1
ATOM 1301 C CA . CYS A 1 162 ? -14.407 11.779 -2.111 1.00 76.94 162 CYS A CA 1
ATOM 1302 C C . CYS A 1 162 ? -14.933 13.184 -1.828 1.00 76.94 162 CYS A C 1
ATOM 1304 O O . CYS A 1 162 ? -16.097 13.489 -2.106 1.00 76.94 162 CYS A O 1
ATOM 1306 N N . TRP A 1 163 ? -14.058 14.067 -1.372 1.00 69.50 163 TRP A N 1
ATOM 1307 C CA . TRP A 1 163 ? -14.305 15.497 -1.284 1.00 69.50 163 TRP A CA 1
ATOM 1308 C C . TRP A 1 163 ? -13.464 16.187 -2.357 1.00 69.50 163 TRP A C 1
ATOM 1310 O O . TRP A 1 163 ? -12.316 16.568 -2.134 1.00 69.50 163 TRP A O 1
ATOM 1320 N N . ALA A 1 164 ? -14.035 16.329 -3.552 1.00 60.12 164 ALA A N 1
ATOM 1321 C CA . ALA A 1 164 ? -13.501 17.279 -4.516 1.00 60.12 164 ALA A CA 1
ATOM 1322 C C . ALA A 1 164 ? -13.795 18.693 -3.999 1.00 60.12 164 ALA A C 1
ATOM 1324 O O . ALA A 1 164 ? -14.957 19.020 -3.718 1.00 60.12 164 ALA A O 1
ATOM 1325 N N . CYS A 1 165 ? -12.762 19.524 -3.873 1.00 47.50 165 CYS A N 1
ATOM 1326 C CA . CYS A 1 165 ? -12.952 20.962 -3.775 1.00 47.50 165 CYS A CA 1
ATOM 1327 C C . CYS A 1 165 ? -13.501 21.407 -5.142 1.00 47.50 165 CYS A C 1
ATOM 1329 O O . CYS A 1 165 ? -12.793 21.411 -6.138 1.00 47.50 165 CYS A O 1
ATOM 1331 N N . ASP A 1 166 ? -14.803 21.683 -5.204 1.00 41.22 166 ASP A N 1
ATOM 1332 C CA . ASP A 1 166 ? -15.552 22.127 -6.387 1.00 41.22 166 ASP A CA 1
ATOM 1333 C C . ASP A 1 166 ? -15.768 21.091 -7.517 1.00 41.22 166 ASP A C 1
ATOM 1335 O O . ASP A 1 166 ? -14.999 20.967 -8.458 1.00 41.22 166 ASP A O 1
ATOM 1339 N N . HIS A 1 167 ? -16.922 20.410 -7.471 1.00 39.84 167 HIS A N 1
ATOM 1340 C CA . HIS A 1 167 ? -17.719 19.923 -8.618 1.00 39.84 167 HIS A CA 1
ATOM 1341 C C . HIS A 1 167 ? -16.991 19.476 -9.906 1.00 39.84 167 HIS A C 1
ATOM 1343 O O . HIS A 1 167 ? -17.390 19.855 -11.011 1.00 39.84 167 HIS A O 1
ATOM 1349 N N . VAL A 1 168 ? -16.012 18.583 -9.800 1.00 38.34 168 VAL A N 1
ATOM 1350 C CA . VAL A 1 168 ? -15.563 17.785 -10.945 1.00 38.34 168 VAL A CA 1
ATOM 1351 C C . VAL A 1 168 ? -15.893 16.330 -10.643 1.00 38.34 168 VAL A C 1
ATOM 1353 O O . VAL A 1 168 ? -15.389 15.760 -9.678 1.00 38.34 168 VAL A O 1
ATOM 1356 N N . GLU A 1 169 ? -16.782 15.731 -11.440 1.00 38.59 169 GLU A N 1
ATOM 1357 C CA . GLU A 1 169 ? -16.879 14.273 -11.529 1.00 38.59 169 GLU A CA 1
ATOM 1358 C C . GLU A 1 169 ? -15.530 13.781 -12.056 1.00 38.59 169 GLU A C 1
ATOM 1360 O O . GLU A 1 169 ? -15.253 13.819 -13.254 1.00 38.59 169 GLU A O 1
ATOM 1365 N N . VAL A 1 170 ? -14.642 13.412 -11.136 1.00 45.12 170 VAL A N 1
ATOM 1366 C CA . VAL A 1 170 ? -13.381 12.773 -11.482 1.00 45.12 170 VAL A CA 1
ATOM 1367 C C . VAL A 1 170 ? -13.751 11.351 -11.886 1.00 45.12 170 VAL A C 1
ATOM 1369 O O . VAL A 1 170 ? -13.970 10.498 -11.027 1.00 45.12 170 VAL A O 1
ATOM 1372 N N . ASP A 1 171 ? -13.895 11.093 -13.186 1.00 42.97 171 ASP A N 1
ATOM 1373 C CA . ASP A 1 171 ? -13.843 9.728 -13.709 1.00 42.97 171 ASP A CA 1
ATOM 1374 C C . ASP A 1 171 ? -12.513 9.138 -13.224 1.00 42.97 171 ASP A C 1
ATOM 1376 O O . ASP A 1 171 ? -11.442 9.505 -13.699 1.00 42.97 171 ASP A O 1
ATOM 1380 N N . ARG A 1 172 ? -12.566 8.281 -12.199 1.00 52.47 172 ARG A N 1
ATOM 1381 C CA . ARG A 1 172 ? -11.392 7.891 -11.400 1.00 52.47 172 ARG A CA 1
ATOM 1382 C C . ARG A 1 172 ? -10.363 7.020 -12.114 1.00 52.47 172 ARG A C 1
ATOM 1384 O O . ARG A 1 172 ? -9.412 6.590 -11.476 1.00 52.47 172 ARG A O 1
ATOM 1391 N N . VAL A 1 173 ? -10.522 6.766 -13.413 1.00 51.72 173 VAL A N 1
ATOM 1392 C CA . VAL A 1 173 ? -9.429 6.274 -14.258 1.00 51.72 173 VAL A CA 1
ATOM 1393 C C . VAL A 1 173 ? -9.663 6.725 -15.706 1.00 51.72 173 VAL A C 1
ATOM 1395 O O . VAL A 1 173 ? -10.522 6.169 -16.396 1.00 51.72 173 VAL A O 1
ATOM 1398 N N . PRO A 1 174 ? -8.874 7.688 -16.202 1.00 40.09 174 PRO A N 1
ATOM 1399 C CA . PRO A 1 174 ? -8.129 7.388 -17.430 1.00 40.09 174 PRO A CA 1
ATOM 1400 C C . PRO A 1 174 ? -6.619 7.492 -17.246 1.00 40.09 174 PRO A C 1
ATOM 1402 O O . PRO A 1 174 ? -5.905 6.746 -17.908 1.00 40.09 174 PRO A O 1
ATOM 1405 N N . ASP A 1 175 ? -6.178 8.349 -16.327 1.00 40.94 175 ASP A N 1
ATOM 1406 C CA . ASP A 1 175 ? -4.778 8.660 -16.079 1.00 40.94 175 ASP A CA 1
ATOM 1407 C C . ASP A 1 175 ? -4.592 8.703 -14.539 1.00 40.94 175 ASP A C 1
ATOM 1409 O O . ASP A 1 175 ? -5.297 9.446 -13.867 1.00 40.94 175 ASP A O 1
ATOM 1413 N N . CYS A 1 176 ? -3.765 7.913 -13.861 1.00 48.97 176 CYS A N 1
ATOM 1414 C CA . CYS A 1 176 ? -2.333 7.918 -14.109 1.00 48.97 176 CYS A CA 1
ATOM 1415 C C . CYS A 1 176 ? -1.929 7.554 -15.538 1.00 48.97 176 CYS A C 1
ATOM 1417 O O . CYS A 1 176 ? -1.081 8.298 -16.063 1.00 48.97 176 CYS A O 1
#

Secondary structure (DSSP, 8-state):
---EEEEEEEEEEEHHHHHHHHHHH-EETTSSEES--GGGTSPPPHHHHHHHHHHHHHHHH-TT--SPPPP-HIIIIIHHHHHHHHSSSS--EEEEEEEEEEETTEEEEEEEEEEESS--HHHHHHHHHHSTTSEEEEEEEETTTTEEEEEEEETTEEEEEEEESS-----S-S--

Foldseek 3Di:
DFFKKKKKKKKKFQPVLVVVLQVLQWDCFPNRTDSGWLCSQPNDDPVLVVQQVVQVVVCVVCVVPDDDGGDNSLVVPQQVVCCVQFVARGIWAPKDWDDWDDDPRMIMTMIITITGPGHRLNSQLSSQLVRQRMKIKMWIDGPPQQKTWIWIDHNNDIDTDIDRPDDDPPPSDDDD

Sequence (176 aa):
MPNWCRCEVEVSGRAERVREFLEFAKGDGDGRETVFDFNRFVPYPPEWRKLDEAFYAWLESNPDLSGGFPVHAYDKWGYLWCCRNWGTNSNATEPRYGDATEAAGTLTASVHFETAWCEPWPVVLKASELFPDLAFELHYFEPLGDFAGCYRCSAGVGTDECWACDHVEVDRVPDC